Pro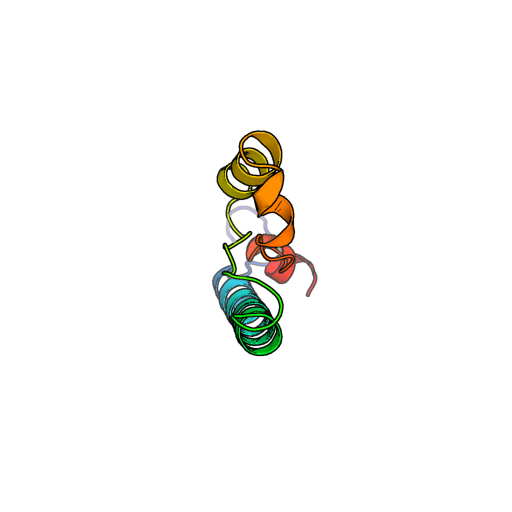tein AF-A0A3D3FFU0-F1 (afdb_monomer_lite)

Foldseek 3Di:
DVVPDPDDFDLVVLVVVLCVQVVVVQVVDPPPPPVAAAEDQDPVVLVCCCPVPVVCNVNYDPRDHSVVSRVVD

Sequence (73 aa):
QKLGFTDVEEVAVGADLCTIEEAHDFLENVPDKLPFLATSCCPAWSVMAKKEFPEYAKCISMALTPMVLTARR

Structure (mmCIF, N/CA/C/O backbone):
data_AF-A0A3D3FFU0-F1
#
_entry.id   AF-A0A3D3FFU0-F1
#
loop_
_atom_site.group_PDB
_atom_site.id
_atom_site.type_symbol
_atom_site.label_atom_id
_atom_site.label_alt_id
_atom_site.label_comp_id
_atom_site.label_asym_id
_atom_site.label_entity_id
_atom_site.label_seq_id
_atom_site.pdbx_PDB_ins_code
_atom_site.Cartn_x
_atom_site.Cartn_y
_atom_site.Cartn_z
_atom_site.occupancy
_atom_site.B_iso_or_equiv
_atom_site.auth_seq_id
_atom_site.auth_comp_id
_atom_site.auth_asym_id
_atom_site.auth_atom_id
_atom_site.pdbx_PDB_model_num
ATOM 1 N N . GLN A 1 1 ? -13.642 -0.769 23.891 1.00 62.19 1 GLN A N 1
ATOM 2 C CA . GLN A 1 1 ? -14.159 0.549 24.329 1.00 62.19 1 GLN A CA 1
ATOM 3 C C . GLN A 1 1 ? -13.747 1.012 25.734 1.00 62.19 1 GLN A C 1
ATOM 5 O O . GLN A 1 1 ? -13.847 2.196 26.007 1.00 62.19 1 GLN A O 1
ATOM 10 N N . LYS A 1 2 ? -13.203 0.162 26.622 1.00 84.94 2 LYS A N 1
ATOM 11 C CA . LYS A 1 2 ? -12.803 0.577 27.990 1.00 84.94 2 LYS A CA 1
ATOM 12 C C . LYS A 1 2 ? -11.723 1.680 28.072 1.00 84.94 2 LYS A C 1
ATOM 14 O O . LYS A 1 2 ? -11.562 2.269 29.130 1.00 84.94 2 LYS A O 1
ATOM 19 N N . LEU A 1 3 ? -11.003 1.952 26.981 1.00 94.56 3 LEU A N 1
ATOM 20 C CA . LEU A 1 3 ? -9.980 3.005 26.889 1.00 94.56 3 LEU A CA 1
ATOM 21 C C . LEU A 1 3 ? -10.537 4.384 26.474 1.00 94.56 3 LEU A C 1
ATOM 23 O O . LEU A 1 3 ? -9.759 5.314 26.311 1.00 94.56 3 LEU A O 1
ATOM 27 N N . GLY A 1 4 ? -11.857 4.526 26.292 1.00 96.44 4 GLY A N 1
ATOM 28 C CA . GLY A 1 4 ? -12.498 5.817 25.999 1.00 96.44 4 GLY A CA 1
ATOM 29 C C . GLY A 1 4 ? -12.611 6.192 24.516 1.00 96.44 4 GLY A C 1
ATOM 30 O O . GLY A 1 4 ? -13.037 7.301 24.215 1.00 96.44 4 GLY A O 1
ATOM 31 N N . PHE A 1 5 ? -12.265 5.293 23.587 1.00 95.56 5 PHE A N 1
ATOM 32 C CA . PHE A 1 5 ? -12.545 5.492 22.160 1.00 95.56 5 PHE A CA 1
ATOM 33 C C . PHE A 1 5 ? -14.045 5.367 21.875 1.00 95.56 5 PHE A C 1
ATOM 35 O O . PHE A 1 5 ? -14.661 4.387 22.307 1.00 95.56 5 PHE A O 1
ATOM 42 N N . THR A 1 6 ? -14.591 6.329 21.124 1.00 95.00 6 THR A N 1
ATOM 43 C CA . THR A 1 6 ? -15.986 6.325 20.660 1.00 95.00 6 THR A CA 1
ATOM 44 C C . THR A 1 6 ? -16.266 5.112 19.779 1.00 95.00 6 THR A C 1
ATOM 46 O O . THR A 1 6 ? -17.232 4.405 20.032 1.00 95.00 6 THR A O 1
ATOM 49 N N . ASP A 1 7 ? -15.356 4.799 18.852 1.00 92.62 7 ASP A N 1
ATOM 50 C CA . ASP A 1 7 ? -15.491 3.699 17.894 1.00 92.62 7 ASP A CA 1
ATOM 51 C C . ASP A 1 7 ? -14.165 2.954 17.680 1.00 92.62 7 ASP A C 1
ATOM 53 O O . ASP A 1 7 ? -13.096 3.402 18.109 1.00 92.62 7 ASP A O 1
ATOM 57 N N . VAL A 1 8 ? -14.247 1.774 17.061 1.00 93.81 8 VAL A N 1
ATOM 58 C CA . VAL A 1 8 ? -13.101 0.932 16.696 1.00 93.81 8 VAL A CA 1
ATOM 59 C C . VAL A 1 8 ? -13.313 0.436 15.275 1.00 93.81 8 VAL A C 1
ATOM 61 O O . VAL A 1 8 ? -14.274 -0.278 15.013 1.00 93.81 8 VAL A O 1
ATOM 64 N N . GLU A 1 9 ? -12.378 0.777 14.394 1.00 94.19 9 GLU A N 1
ATOM 65 C CA . GLU A 1 9 ? -12.433 0.432 12.977 1.00 94.19 9 GLU A CA 1
ATOM 66 C C . GLU A 1 9 ? -11.357 -0.586 12.607 1.00 94.19 9 GLU A C 1
ATOM 68 O O . GLU A 1 9 ? -10.223 -0.531 13.094 1.00 94.19 9 GLU A O 1
ATOM 73 N N . GLU A 1 10 ? -11.705 -1.505 11.709 1.00 96.56 10 GLU A N 1
ATOM 74 C CA . GLU A 1 10 ? -10.785 -2.527 11.228 1.00 96.56 10 GLU A CA 1
ATOM 75 C C . GLU A 1 10 ? -10.010 -2.054 9.990 1.00 96.56 10 GLU A C 1
ATOM 77 O O . GLU A 1 10 ? -10.574 -1.680 8.954 1.00 96.56 10 GLU A O 1
ATOM 82 N N . VAL A 1 11 ? -8.678 -2.116 10.092 1.00 97.44 11 VAL A N 1
ATOM 83 C CA . VAL A 1 11 ? -7.759 -1.738 9.006 1.00 97.44 11 VAL A CA 1
ATOM 84 C C . VAL A 1 11 ? -7.823 -2.726 7.836 1.00 97.44 11 VAL A C 1
ATOM 86 O O . VAL A 1 11 ? -7.527 -2.343 6.706 1.00 97.44 11 VAL A O 1
ATOM 89 N N . ALA A 1 12 ? -8.260 -3.969 8.075 1.00 97.50 12 ALA A N 1
ATOM 90 C CA . ALA A 1 12 ? -8.429 -4.980 7.031 1.00 97.50 12 ALA A CA 1
ATOM 91 C C . ALA A 1 12 ? -9.395 -4.518 5.929 1.00 97.50 12 ALA A C 1
ATOM 93 O O . ALA A 1 12 ? -9.093 -4.687 4.755 1.00 97.50 12 ALA A O 1
ATOM 94 N N . VAL A 1 13 ? -10.466 -3.797 6.278 1.00 95.94 13 VAL A N 1
ATOM 95 C CA . VAL A 1 13 ? -11.386 -3.229 5.278 1.00 95.94 13 VAL A CA 1
ATOM 96 C C . VAL A 1 13 ? -10.668 -2.219 4.365 1.00 95.94 13 VAL A C 1
ATOM 98 O O . VAL A 1 13 ? -10.938 -2.152 3.171 1.00 95.94 13 VAL A O 1
ATOM 101 N N . GLY A 1 14 ? -9.701 -1.452 4.882 1.00 96.75 14 GLY A N 1
ATOM 102 C CA . GLY A 1 14 ? -8.867 -0.584 4.045 1.00 96.75 14 GLY A CA 1
ATOM 103 C C . GLY A 1 14 ? -7.847 -1.358 3.209 1.00 96.75 14 GLY A C 1
ATOM 104 O O . GLY A 1 14 ? -7.453 -0.887 2.147 1.00 96.75 14 GLY A O 1
ATOM 105 N N . ALA A 1 15 ? -7.422 -2.538 3.665 1.00 97.56 15 ALA A N 1
ATOM 106 C CA . ALA A 1 15 ? -6.531 -3.416 2.911 1.00 97.56 15 ALA A CA 1
ATOM 107 C C . ALA A 1 15 ? -7.244 -4.062 1.717 1.00 97.56 15 ALA A C 1
ATOM 109 O O . ALA A 1 15 ? -6.649 -4.158 0.644 1.00 97.56 15 ALA A O 1
ATOM 110 N N . ASP A 1 16 ? -8.520 -4.418 1.866 1.00 97.56 16 ASP A N 1
ATOM 111 C CA . ASP A 1 16 ? -9.345 -4.911 0.760 1.00 97.56 16 ASP A CA 1
ATOM 112 C C . ASP A 1 16 ? -9.491 -3.841 -0.332 1.00 97.56 16 ASP A C 1
ATOM 114 O O . ASP A 1 16 ? -9.245 -4.113 -1.507 1.00 97.56 16 ASP A O 1
ATOM 118 N N . LEU A 1 17 ? -9.791 -2.594 0.057 1.00 96.06 17 LEU A N 1
ATOM 119 C CA . LEU A 1 17 ? -9.857 -1.459 -0.873 1.00 96.06 17 LEU A CA 1
ATOM 120 C C . LEU A 1 17 ? -8.512 -1.208 -1.572 1.00 96.06 17 LEU A C 1
ATOM 122 O O . LEU A 1 17 ? -8.475 -1.067 -2.792 1.00 96.06 17 LEU A O 1
ATOM 126 N N . CYS A 1 18 ? -7.409 -1.219 -0.815 1.00 96.56 18 CYS A N 1
ATOM 127 C CA . CYS A 1 18 ? -6.055 -1.079 -1.360 1.00 96.56 18 CYS A CA 1
ATOM 128 C C . CYS A 1 18 ? -5.761 -2.159 -2.405 1.00 96.56 18 CYS A C 1
ATOM 130 O O . CYS A 1 18 ? -5.187 -1.874 -3.449 1.00 96.56 18 CYS A O 1
ATOM 132 N N . THR A 1 19 ? -6.162 -3.401 -2.127 1.00 97.00 19 THR A N 1
ATOM 133 C CA . THR A 1 19 ? -5.918 -4.545 -3.011 1.00 97.00 19 THR A CA 1
ATOM 134 C C . THR A 1 19 ? -6.683 -4.405 -4.321 1.00 97.00 19 THR A C 1
ATOM 136 O O . THR A 1 19 ? -6.132 -4.690 -5.380 1.00 97.00 19 THR A O 1
ATOM 139 N N . ILE A 1 20 ? -7.933 -3.937 -4.267 1.00 96.62 20 ILE A N 1
ATOM 140 C CA . ILE A 1 20 ? -8.734 -3.669 -5.467 1.00 96.62 20 ILE A CA 1
ATOM 141 C C . ILE A 1 20 ? -8.077 -2.563 -6.303 1.00 96.62 20 ILE A C 1
ATOM 143 O O . ILE A 1 20 ? -7.886 -2.753 -7.503 1.00 96.62 20 ILE A O 1
ATOM 147 N N . GLU A 1 21 ? -7.681 -1.446 -5.684 1.00 95.94 21 GLU A N 1
ATOM 148 C CA . GLU A 1 21 ? -7.006 -0.344 -6.386 1.00 95.94 21 GLU A CA 1
ATOM 149 C C . GLU A 1 21 ? -5.682 -0.791 -7.030 1.00 95.94 21 GLU A C 1
ATOM 151 O O . GLU A 1 21 ? -5.475 -0.554 -8.219 1.00 95.94 21 GLU A O 1
ATOM 156 N N . GLU A 1 22 ? -4.808 -1.487 -6.293 1.00 97.25 22 GLU A N 1
ATOM 157 C CA . GLU A 1 22 ? -3.524 -1.972 -6.827 1.00 97.25 22 GLU A CA 1
ATOM 158 C C . GLU A 1 22 ? -3.702 -3.036 -7.917 1.00 97.25 22 GLU A C 1
ATOM 160 O O . GLU A 1 22 ? -2.937 -3.060 -8.880 1.00 97.25 22 GLU A O 1
ATOM 165 N N . ALA A 1 23 ? -4.713 -3.904 -7.806 1.00 97.50 23 ALA A N 1
ATOM 166 C CA . ALA A 1 23 ? -5.006 -4.898 -8.836 1.00 97.50 23 ALA A CA 1
ATOM 167 C C . ALA A 1 23 ? -5.463 -4.240 -10.144 1.00 97.50 23 ALA A C 1
ATOM 169 O O . ALA A 1 23 ? -5.032 -4.652 -11.222 1.00 97.50 23 ALA A O 1
ATOM 170 N N . HIS A 1 24 ? -6.305 -3.209 -10.058 1.00 96.75 24 HIS A N 1
ATOM 171 C CA . HIS A 1 24 ? -6.712 -2.427 -11.224 1.00 96.75 24 HIS A CA 1
ATOM 172 C C . HIS A 1 24 ? -5.508 -1.707 -11.849 1.00 96.75 24 HIS A C 1
ATOM 174 O O . HIS A 1 24 ? -5.286 -1.828 -13.053 1.00 96.75 24 HIS A O 1
ATOM 180 N N . ASP A 1 25 ? -4.682 -1.044 -11.033 1.00 95.81 25 ASP A N 1
ATOM 181 C CA . ASP A 1 25 ? -3.470 -0.347 -11.489 1.00 95.81 25 ASP A CA 1
ATOM 182 C C . ASP A 1 25 ? -2.482 -1.303 -12.182 1.00 95.81 25 ASP A C 1
ATOM 184 O O . ASP A 1 25 ? -1.910 -0.984 -13.227 1.00 95.81 25 ASP A O 1
ATOM 188 N N . PHE A 1 26 ? -2.332 -2.520 -11.650 1.00 97.31 26 PHE A N 1
ATOM 189 C CA . PHE A 1 26 ? -1.506 -3.561 -12.255 1.00 97.31 26 PHE A CA 1
ATOM 190 C C . PHE A 1 26 ? -2.025 -3.967 -13.635 1.00 97.31 26 PHE A C 1
ATOM 192 O O . PHE A 1 26 ? -1.254 -3.974 -14.593 1.00 97.31 26 PHE A O 1
ATOM 199 N N . LEU A 1 27 ? -3.320 -4.276 -13.751 1.00 97.19 27 LEU A N 1
ATOM 200 C CA . LEU A 1 27 ? -3.933 -4.713 -15.010 1.00 97.19 27 LEU A CA 1
ATOM 201 C C . LEU A 1 27 ? -3.902 -3.627 -16.096 1.00 97.19 27 LEU A C 1
ATOM 203 O O . LEU A 1 27 ? -3.818 -3.950 -17.278 1.00 97.19 27 LEU A O 1
ATOM 207 N N . GLU A 1 2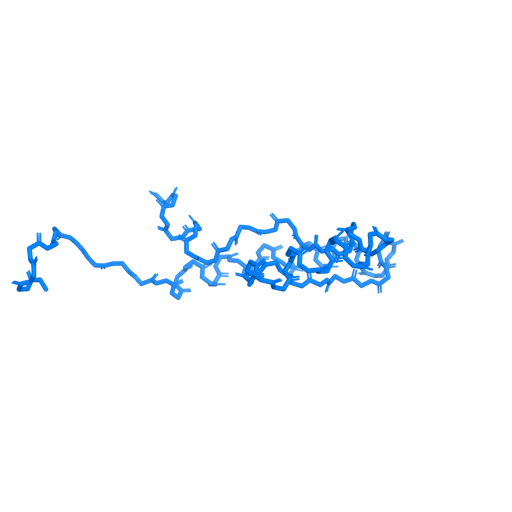8 ? -3.975 -2.349 -15.718 1.00 95.88 28 GLU A N 1
ATOM 208 C CA . GLU A 1 28 ? -3.978 -1.226 -16.664 1.00 95.88 28 GLU A CA 1
ATOM 209 C C . GLU A 1 28 ? -2.585 -0.796 -17.138 1.00 95.88 28 GLU A C 1
ATOM 211 O O . GLU A 1 28 ? -2.467 -0.133 -18.183 1.00 95.88 28 GLU A O 1
ATOM 216 N N . ASN A 1 29 ? -1.538 -1.095 -16.363 1.00 95.75 29 ASN A N 1
ATOM 217 C CA . ASN A 1 29 ? -0.194 -0.576 -16.616 1.00 95.75 29 ASN A CA 1
ATOM 218 C C . ASN A 1 29 ? 0.862 -1.647 -16.884 1.00 95.75 29 ASN A C 1
ATOM 220 O O . ASN A 1 29 ? 1.823 -1.349 -17.591 1.00 95.75 29 ASN A O 1
ATOM 224 N N . VAL A 1 30 ? 0.715 -2.871 -16.378 1.00 96.62 30 VAL A N 1
ATOM 225 C CA . VAL A 1 30 ? 1.704 -3.944 -16.551 1.00 96.62 30 VAL A CA 1
ATOM 226 C C . VAL A 1 30 ? 1.183 -4.989 -17.547 1.00 96.62 30 VAL A C 1
ATOM 228 O O . VAL A 1 30 ? 0.044 -5.431 -17.414 1.00 96.62 30 VAL A O 1
ATOM 231 N N . PRO A 1 31 ? 1.999 -5.451 -18.517 1.00 95.25 31 PRO A N 1
ATOM 232 C CA . PRO A 1 31 ? 3.394 -5.073 -18.781 1.00 95.25 31 PRO A CA 1
ATOM 233 C C . PRO A 1 31 ? 3.561 -3.903 -19.769 1.00 95.25 31 PRO A C 1
ATOM 235 O O . PRO A 1 31 ? 4.689 -3.508 -20.060 1.00 95.25 31 PRO A O 1
ATOM 238 N N . ASP A 1 32 ? 2.469 -3.370 -20.319 1.00 94.19 32 ASP A N 1
ATOM 239 C CA . ASP A 1 32 ? 2.527 -2.506 -21.505 1.00 94.19 32 ASP A CA 1
ATOM 240 C C . ASP A 1 32 ? 3.151 -1.123 -21.246 1.00 94.19 32 ASP A C 1
ATOM 242 O O . ASP A 1 32 ? 3.896 -0.610 -22.082 1.00 94.19 32 ASP A O 1
ATOM 246 N N . LYS A 1 33 ? 2.849 -0.498 -20.100 1.00 95.25 33 LYS A N 1
ATOM 247 C CA . LYS A 1 33 ? 3.328 0.851 -19.732 1.00 95.25 33 LYS A CA 1
ATOM 248 C C . LYS A 1 33 ? 4.442 0.812 -18.689 1.00 95.25 33 LYS A C 1
ATOM 250 O O . LYS A 1 33 ? 5.299 1.697 -18.678 1.00 95.25 33 LYS A O 1
ATOM 255 N N . LEU A 1 34 ? 4.414 -0.179 -17.801 1.00 96.38 34 LEU A N 1
ATOM 256 C CA . LEU A 1 34 ? 5.377 -0.390 -16.727 1.00 96.38 34 LEU A CA 1
ATOM 257 C C . LEU A 1 34 ? 5.870 -1.843 -16.751 1.00 96.38 34 LEU A C 1
ATOM 259 O O . LEU A 1 34 ? 5.064 -2.756 -16.919 1.00 96.38 34 LEU A O 1
ATOM 263 N N . PRO A 1 35 ? 7.172 -2.086 -16.520 1.00 96.00 35 PRO A N 1
ATOM 264 C CA . PRO A 1 35 ? 7.720 -3.443 -16.505 1.00 96.00 35 PRO A CA 1
ATOM 265 C C . PRO A 1 35 ? 7.217 -4.272 -15.315 1.00 96.00 35 PRO A C 1
ATOM 267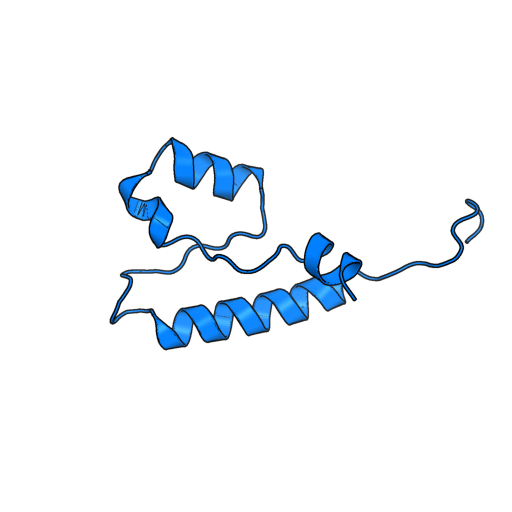 O O . PRO A 1 35 ? 7.175 -5.497 -15.382 1.00 96.00 35 PRO A O 1
ATOM 270 N N . PHE A 1 36 ? 6.865 -3.608 -14.215 1.00 97.06 36 PHE A N 1
ATOM 271 C CA . PHE A 1 36 ? 6.276 -4.193 -13.018 1.00 97.06 36 PHE A CA 1
ATOM 272 C C . PHE A 1 36 ? 5.565 -3.103 -12.212 1.00 97.06 36 PHE A C 1
ATOM 274 O O . PHE A 1 36 ? 5.781 -1.911 -12.438 1.00 97.06 36 PHE A O 1
ATOM 281 N N . LEU A 1 37 ? 4.774 -3.529 -11.228 1.00 97.69 37 LEU A N 1
ATOM 282 C CA . LEU A 1 37 ? 4.215 -2.662 -10.199 1.00 97.69 37 LEU A CA 1
ATOM 283 C C . LEU A 1 37 ? 4.670 -3.166 -8.826 1.00 97.69 37 LEU A C 1
ATOM 285 O O . LEU A 1 37 ? 4.446 -4.322 -8.469 1.00 97.69 37 LEU A O 1
ATOM 289 N N . ALA A 1 38 ? 5.339 -2.308 -8.069 1.00 97.12 38 ALA A N 1
ATOM 290 C CA . ALA A 1 38 ? 5.715 -2.524 -6.684 1.00 97.12 38 ALA A CA 1
ATOM 291 C C . ALA A 1 38 ? 4.669 -1.902 -5.755 1.00 97.12 38 ALA A C 1
ATOM 293 O O . ALA A 1 38 ? 4.105 -0.850 -6.048 1.00 97.12 38 ALA A O 1
ATOM 294 N N . THR A 1 39 ? 4.448 -2.527 -4.605 1.00 97.25 39 THR A N 1
ATOM 295 C CA . THR A 1 39 ? 3.462 -2.075 -3.615 1.00 97.25 39 THR A CA 1
ATOM 296 C C . THR A 1 39 ? 3.886 -0.784 -2.912 1.00 97.25 39 THR A C 1
ATOM 298 O O . THR A 1 39 ? 5.072 -0.430 -2.869 1.00 97.25 39 THR A O 1
ATOM 301 N N . SER A 1 40 ? 2.918 -0.085 -2.312 1.00 96.62 40 SER A N 1
ATOM 302 C CA . SER A 1 40 ? 3.137 1.205 -1.632 1.00 96.62 40 SER A CA 1
ATOM 303 C C . SER A 1 40 ? 2.821 1.205 -0.128 1.00 96.62 40 SER A C 1
ATOM 305 O O . SER A 1 40 ? 3.191 2.144 0.584 1.00 96.62 40 SER A O 1
ATOM 307 N N . CYS A 1 41 ? 2.169 0.152 0.375 1.00 96.81 41 CYS A N 1
ATOM 308 C CA . CYS A 1 41 ? 1.532 0.127 1.696 1.00 96.81 41 CYS A CA 1
ATOM 309 C C . CYS A 1 41 ? 2.499 0.257 2.889 1.00 96.81 41 CYS A C 1
ATOM 311 O O . CYS A 1 41 ? 2.103 0.748 3.948 1.00 96.81 41 CYS A O 1
ATOM 313 N N . CYS A 1 42 ? 3.767 -0.137 2.725 1.00 97.25 42 CYS A N 1
ATOM 314 C CA . CYS A 1 42 ? 4.815 0.043 3.728 1.00 97.25 42 CYS A CA 1
ATOM 315 C C . CYS A 1 42 ? 5.581 1.358 3.474 1.00 97.25 42 CYS A C 1
ATOM 317 O O . CYS A 1 42 ? 6.292 1.463 2.470 1.00 97.25 42 CYS A O 1
ATOM 319 N N . PRO A 1 43 ? 5.507 2.356 4.378 1.00 95.06 43 PRO A N 1
ATOM 320 C CA . PRO A 1 43 ? 6.156 3.650 4.170 1.00 95.06 43 PRO A CA 1
ATOM 321 C C . PRO A 1 43 ? 7.685 3.549 4.172 1.00 95.06 43 PRO A C 1
ATOM 323 O O . PRO A 1 43 ? 8.343 4.252 3.414 1.00 95.06 43 PRO A O 1
ATOM 326 N N . ALA A 1 44 ? 8.267 2.659 4.983 1.00 97.44 44 ALA A N 1
ATOM 327 C CA . ALA A 1 44 ? 9.715 2.455 4.997 1.00 97.44 44 ALA A CA 1
ATOM 328 C C . ALA A 1 44 ? 10.214 1.908 3.650 1.00 97.44 44 ALA A C 1
ATOM 330 O O . 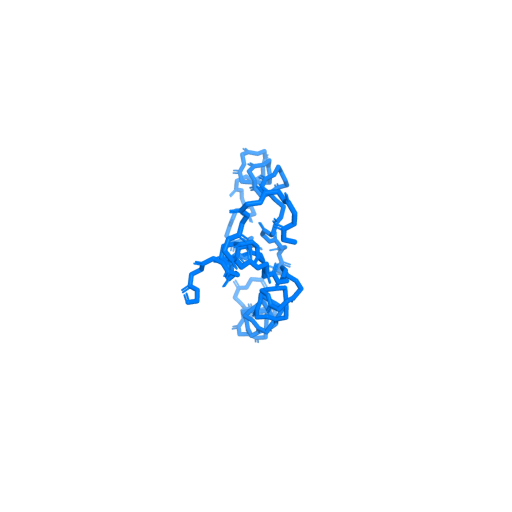ALA A 1 44 ? 11.192 2.410 3.102 1.00 97.44 44 ALA A O 1
ATOM 331 N N . TRP A 1 45 ? 9.495 0.928 3.096 1.00 96.88 45 TRP A N 1
ATOM 332 C CA . TRP A 1 45 ? 9.769 0.363 1.777 1.00 96.88 45 TRP A CA 1
ATOM 333 C C . TRP A 1 45 ? 9.616 1.408 0.672 1.00 96.88 45 TRP A C 1
ATOM 335 O O . TRP A 1 45 ? 10.564 1.642 -0.071 1.00 96.88 45 TRP A O 1
ATOM 345 N N . SER A 1 46 ? 8.457 2.066 0.578 1.00 95.81 46 SER A N 1
ATOM 346 C CA . SER A 1 46 ? 8.170 2.970 -0.540 1.00 95.81 46 SER A CA 1
ATOM 347 C C . SER A 1 46 ? 9.071 4.205 -0.535 1.00 95.81 46 SER A C 1
ATOM 349 O O . SER A 1 46 ? 9.468 4.679 -1.599 1.00 95.81 46 SER A O 1
ATOM 351 N N . VAL A 1 47 ? 9.459 4.703 0.643 1.00 96.25 47 VAL A N 1
ATOM 352 C CA . VAL A 1 47 ? 10.435 5.794 0.769 1.00 96.25 47 VAL A CA 1
ATOM 353 C C . VAL A 1 47 ? 11.836 5.336 0.380 1.00 96.25 47 VAL A C 1
ATOM 355 O O . VAL A 1 47 ? 12.506 6.055 -0.357 1.00 96.25 47 VAL A O 1
ATOM 358 N N . MET A 1 48 ? 12.283 4.171 0.857 1.00 97.75 48 MET A N 1
ATOM 359 C CA . MET A 1 48 ? 13.592 3.621 0.492 1.00 97.75 48 MET A CA 1
ATOM 360 C C . MET A 1 48 ? 13.673 3.393 -1.018 1.00 97.75 48 MET A C 1
ATOM 362 O O . MET A 1 48 ? 14.574 3.919 -1.660 1.00 97.75 48 MET A O 1
ATOM 366 N N . ALA A 1 49 ? 12.682 2.717 -1.602 1.00 97.38 49 ALA A N 1
ATOM 367 C CA . ALA A 1 49 ? 12.664 2.405 -3.025 1.00 97.38 49 ALA A CA 1
ATOM 368 C C . ALA A 1 49 ? 12.710 3.674 -3.896 1.00 97.38 49 ALA A C 1
ATOM 370 O O . ALA A 1 49 ? 13.474 3.731 -4.851 1.00 97.38 49 ALA A O 1
ATOM 371 N N . LYS A 1 50 ? 11.978 4.737 -3.528 1.00 96.06 50 LYS A N 1
ATOM 372 C CA . LYS A 1 50 ? 12.012 6.025 -4.253 1.00 96.06 50 LYS A CA 1
ATOM 373 C C . LYS A 1 50 ? 13.341 6.775 -4.119 1.00 96.06 50 LYS A C 1
ATOM 375 O O . LYS A 1 50 ? 13.668 7.558 -5.006 1.00 96.06 50 LYS A O 1
ATOM 380 N N . LYS A 1 51 ? 14.061 6.600 -3.007 1.00 97.50 51 LYS A N 1
ATOM 381 C CA . LYS A 1 51 ? 15.323 7.303 -2.726 1.00 97.50 51 LYS A CA 1
ATOM 382 C C . LYS A 1 51 ? 16.531 6.592 -3.316 1.00 97.50 51 LYS A C 1
ATOM 384 O O . LYS A 1 51 ? 17.342 7.235 -3.970 1.00 97.50 51 LYS A O 1
ATOM 389 N N . GLU A 1 52 ? 16.632 5.292 -3.069 1.00 98.12 52 GLU A N 1
ATOM 390 C CA . GLU A 1 52 ? 17.794 4.482 -3.442 1.00 98.12 52 GLU A CA 1
ATOM 391 C C . GLU A 1 52 ? 17.694 3.961 -4.881 1.00 98.12 52 GLU A C 1
ATOM 393 O O . GLU A 1 52 ? 18.718 3.711 -5.508 1.00 98.12 52 GLU A O 1
ATOM 398 N N . PHE A 1 53 ? 16.474 3.842 -5.422 1.00 97.12 53 PHE A N 1
ATOM 399 C CA . PHE A 1 53 ? 16.214 3.359 -6.783 1.00 97.12 53 PHE A CA 1
ATOM 400 C C . PHE A 1 53 ? 15.269 4.297 -7.560 1.00 97.12 53 PHE A C 1
ATOM 402 O O . PHE A 1 53 ? 14.158 3.909 -7.951 1.00 97.12 53 PHE A O 1
ATOM 409 N N . PRO A 1 54 ? 15.662 5.567 -7.767 1.00 96.56 54 PRO A N 1
ATOM 410 C CA . PRO A 1 54 ? 14.804 6.586 -8.370 1.00 96.56 54 PRO A CA 1
ATOM 411 C C . PRO A 1 54 ? 14.348 6.244 -9.798 1.00 96.56 54 PRO A C 1
ATOM 413 O O . PRO A 1 54 ? 13.278 6.688 -10.219 1.00 96.56 54 PRO A O 1
ATOM 416 N N . GLU A 1 55 ? 15.101 5.429 -10.540 1.00 97.06 55 GLU A N 1
ATOM 417 C CA . GLU A 1 55 ? 14.727 4.940 -11.871 1.00 97.06 55 GLU A CA 1
ATOM 418 C C . GLU A 1 55 ? 13.456 4.077 -11.855 1.00 97.06 55 GLU A C 1
ATOM 420 O O . GLU A 1 55 ? 12.684 4.099 -12.815 1.00 97.06 55 GLU A O 1
ATOM 425 N N . TYR A 1 56 ? 13.186 3.388 -10.742 1.00 95.94 56 TYR A N 1
ATOM 426 C CA . TYR A 1 56 ? 11.989 2.567 -10.551 1.00 95.94 56 TYR A CA 1
ATOM 427 C C . TYR A 1 56 ? 10.888 3.290 -9.772 1.00 95.94 56 TYR A C 1
ATOM 429 O O . TYR A 1 56 ? 9.833 2.707 -9.530 1.00 95.94 56 TYR A O 1
ATOM 437 N N . ALA A 1 57 ? 11.063 4.568 -9.418 1.00 95.44 57 ALA A N 1
ATOM 438 C CA . ALA A 1 57 ? 10.093 5.307 -8.605 1.00 95.44 57 ALA A CA 1
ATOM 439 C C . ALA A 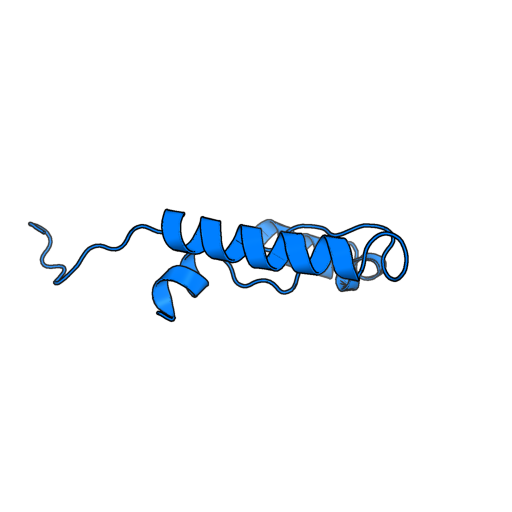1 57 ? 8.686 5.364 -9.230 1.00 95.44 57 ALA A C 1
ATOM 441 O O . ALA A 1 57 ? 7.696 5.396 -8.501 1.00 95.44 57 ALA A O 1
ATOM 442 N N . LYS A 1 58 ? 8.593 5.346 -10.570 1.00 95.56 58 LYS A N 1
ATOM 443 C CA . LYS A 1 58 ? 7.320 5.299 -11.317 1.00 95.56 58 LYS A CA 1
ATOM 444 C C . LYS A 1 58 ? 6.644 3.928 -11.306 1.00 95.56 58 LYS A C 1
ATOM 446 O O . LYS A 1 58 ? 5.466 3.847 -11.617 1.00 95.56 58 LYS A O 1
ATOM 451 N N . CYS A 1 59 ? 7.383 2.874 -10.971 1.00 97.06 59 CYS A N 1
ATOM 452 C CA . CYS A 1 59 ? 6.857 1.517 -10.859 1.00 97.06 59 CYS A CA 1
ATOM 453 C C . CYS A 1 59 ? 6.281 1.245 -9.463 1.00 97.06 59 CYS A C 1
ATOM 455 O O . CYS A 1 59 ? 5.883 0.123 -9.193 1.00 97.06 59 CYS A O 1
ATOM 457 N N . ILE A 1 60 ? 6.270 2.222 -8.550 1.00 97.12 60 ILE A N 1
ATOM 458 C CA . ILE A 1 60 ? 5.690 2.070 -7.213 1.00 97.12 60 ILE A CA 1
ATOM 459 C C . ILE A 1 60 ? 4.257 2.591 -7.250 1.00 97.12 60 ILE A C 1
ATOM 461 O O . ILE A 1 60 ? 4.039 3.755 -7.590 1.00 97.12 60 ILE A O 1
ATOM 465 N N . SER A 1 61 ? 3.319 1.736 -6.851 1.00 95.44 61 SER A N 1
ATOM 466 C CA . SER A 1 61 ? 1.894 2.027 -6.721 1.00 95.44 61 SER A CA 1
ATOM 467 C C . SER A 1 61 ? 1.637 3.357 -6.003 1.00 95.44 61 SER A C 1
ATOM 469 O O . SER A 1 61 ? 2.335 3.750 -5.058 1.00 95.44 61 SER A O 1
ATOM 471 N N . MET A 1 62 ? 0.607 4.060 -6.464 1.00 92.12 62 MET A N 1
ATOM 472 C CA . MET A 1 62 ? 0.099 5.276 -5.826 1.00 92.12 62 MET A CA 1
ATOM 473 C C . MET A 1 62 ? -1.167 5.020 -5.002 1.00 92.12 62 MET A C 1
ATOM 475 O O . MET A 1 62 ? -1.729 5.978 -4.465 1.00 92.12 62 MET A O 1
ATOM 479 N N . ALA A 1 63 ? -1.580 3.753 -4.856 1.00 93.31 63 ALA A N 1
ATOM 480 C CA . ALA A 1 63 ? -2.661 3.368 -3.959 1.00 93.31 63 ALA A CA 1
ATOM 481 C C . ALA A 1 63 ? -2.364 3.852 -2.536 1.00 93.31 63 ALA A C 1
ATOM 483 O O . ALA A 1 63 ? -1.214 3.868 -2.072 1.00 93.31 63 ALA A O 1
ATOM 484 N N . LEU A 1 64 ? -3.411 4.294 -1.847 1.00 93.56 64 LEU A N 1
ATOM 485 C CA . LEU A 1 64 ? -3.300 4.760 -0.471 1.00 93.56 64 LEU A CA 1
ATOM 486 C C . LEU A 1 64 ? -3.069 3.573 0.467 1.00 93.56 64 LEU A C 1
ATOM 488 O O . LEU A 1 64 ? -3.544 2.468 0.233 1.00 93.56 64 LEU A O 1
ATOM 492 N N . THR A 1 65 ? -2.365 3.802 1.579 1.00 96.25 65 THR A N 1
ATOM 493 C CA . THR A 1 65 ? -2.124 2.715 2.534 1.00 96.25 65 THR A CA 1
ATOM 494 C C . THR A 1 65 ? -3.440 2.252 3.175 1.00 96.25 65 THR A C 1
ATOM 496 O O . THR A 1 65 ? -4.347 3.071 3.367 1.00 96.25 65 THR A O 1
ATOM 499 N N . PRO A 1 66 ? -3.539 0.983 3.613 1.00 97.50 66 PRO A N 1
ATOM 500 C CA . PRO A 1 66 ? -4.736 0.463 4.275 1.00 97.50 66 PRO A CA 1
ATOM 501 C C . PRO A 1 66 ? -5.216 1.320 5.452 1.00 97.50 66 PRO A C 1
ATOM 503 O O . PRO A 1 66 ? -6.415 1.521 5.637 1.00 97.50 66 PRO A O 1
ATOM 506 N N . MET A 1 67 ? -4.287 1.888 6.229 1.00 97.06 67 MET A N 1
ATOM 507 C CA . MET A 1 67 ? -4.621 2.805 7.322 1.00 97.06 67 MET A CA 1
ATOM 508 C C . MET A 1 67 ? -5.266 4.100 6.821 1.00 97.06 67 MET A C 1
ATOM 510 O O . MET A 1 67 ? -6.241 4.563 7.405 1.00 97.06 67 MET A O 1
ATOM 514 N N . VAL A 1 68 ? -4.741 4.684 5.740 1.00 96.25 68 VAL A N 1
ATOM 515 C CA . VAL A 1 68 ? -5.276 5.926 5.167 1.00 96.25 68 VAL A CA 1
ATOM 516 C C . VAL A 1 68 ? -6.642 5.682 4.532 1.00 96.25 68 VAL A C 1
ATOM 518 O O . VAL A 1 68 ? -7.554 6.471 4.756 1.00 96.25 68 VAL A O 1
ATOM 521 N N . LEU A 1 69 ? -6.808 4.578 3.802 1.00 96.19 69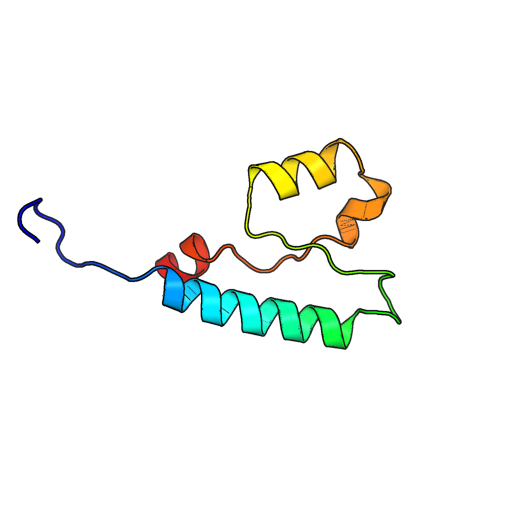 LEU A N 1
ATOM 522 C CA . LEU A 1 69 ? -8.104 4.171 3.248 1.00 96.19 69 LEU A CA 1
ATOM 523 C C . LEU A 1 69 ? -9.130 3.887 4.343 1.00 96.19 69 LEU A C 1
ATOM 525 O O . LEU A 1 69 ? -10.306 4.181 4.177 1.00 96.19 69 LEU A O 1
ATOM 529 N N . THR A 1 70 ? -8.688 3.357 5.483 1.00 96.31 70 THR A N 1
ATOM 530 C CA . THR A 1 70 ? -9.553 3.148 6.649 1.00 96.31 70 THR A CA 1
ATOM 531 C C . THR A 1 70 ? -9.998 4.454 7.291 1.00 96.31 70 THR A C 1
ATOM 533 O O . THR A 1 70 ? -11.144 4.568 7.704 1.00 96.31 70 THR A O 1
ATOM 536 N N . ALA A 1 71 ? -9.115 5.449 7.342 1.00 94.81 71 ALA A N 1
ATOM 537 C CA . ALA A 1 71 ? -9.385 6.724 7.997 1.00 94.81 71 ALA A CA 1
ATOM 538 C C . ALA A 1 71 ? -10.146 7.743 7.129 1.00 94.81 71 ALA A C 1
ATOM 540 O O . ALA A 1 71 ? -10.704 8.689 7.672 1.00 94.81 71 ALA A O 1
ATOM 541 N N . ARG A 1 72 ? -10.123 7.607 5.797 1.00 90.12 72 ARG A N 1
ATOM 542 C CA . ARG A 1 72 ? -10.753 8.556 4.853 1.00 90.12 72 ARG A CA 1
ATOM 543 C C . ARG A 1 72 ? -12.209 8.226 4.499 1.00 90.12 72 ARG A C 1
ATOM 545 O O . ARG A 1 72 ? -12.753 8.872 3.606 1.00 90.12 72 ARG A O 1
ATOM 552 N N . ARG A 1 73 ? -12.783 7.211 5.142 1.00 60.81 73 ARG A N 1
ATOM 553 C CA . ARG A 1 73 ? -14.176 6.792 4.953 1.00 60.81 73 ARG A CA 1
ATOM 554 C C . ARG A 1 73 ? -15.148 7.821 5.523 1.00 60.81 73 ARG A C 1
ATOM 556 O O . ARG A 1 73 ? -14.781 8.474 6.525 1.00 60.81 73 ARG A O 1
#

Secondary structure (DSSP, 8-state):
-TTS-S----HHHHHHHHHHHHHHHHHHHTTTT-S--B--S-HHHHHHHHHH-GGGGGGB--PPPHHHHHHT-

pLDDT: mean 95.04, std 5.95, range [60.81, 98.12]

Radius of gyration: 15.1 Å; chains: 1; bounding box: 34×14×50 Å